Protein AF-A0A9E0E6Z7-F1 (afdb_monomer)

Sequence (98 aa):
TETKPQINQDAVRIMKELYNIDMEAEGQFSKLVSDIPDPDIAISMGCNVGCPFIGRPFDDNWGLEDPTGKSDEEFKIVIEQIKHDILELKSRLNYNEI

Solvent-accessible surface area (backbone atoms only — not comparable to full-atom values): 6340 Å² total; per-residue (Å²): 132,84,70,59,98,60,66,60,63,68,58,41,52,50,40,28,73,78,69,71,42,50,46,61,86,74,67,55,72,67,69,50,73,90,72,56,72,94,65,98,73,39,74,38,58,48,75,93,57,89,76,75,86,70,90,57,80,65,79,45,69,71,62,50,77,83,44,82,94,59,55,72,66,52,42,50,53,48,51,53,50,53,53,52,52,51,54,52,51,52,53,55,53,65,58,69,76,109

Radius of gyration: 14.73 Å; Cα contacts (8 Å, |Δi|>4): 75; chains: 1; bounding box: 30×28×40 Å

Nearest PDB structures (foldseek):
  2l17-assembly1_A  TM=7.609E-01  e=6.616E-04  Synechocystis sp. PCC 6803
  3js5-assembly1_A  TM=5.844E-01  e=9.328E-01  Entamoeba histolytica HM-1:IMSS
  5z3m-assembly1_A  TM=6.033E-01  e=5.260E+00  Vibrio cholerae O395
  5hci-assembly3_C-4  TM=3.700E-01  e=3.529E+00  Saccharomyces cerevisiae
  5hci-assembly4_F-5  TM=3.758E-01  e=6.421E+00  Saccharomyces cerevisiae

Foldseek 3Di:
DDWDFADDVLLQVLCCVPPVDRCVVVPHTTDDLVVDPDDPAAEAAAPPDPDDDSVDDHPYYLRQDDCVPHDSV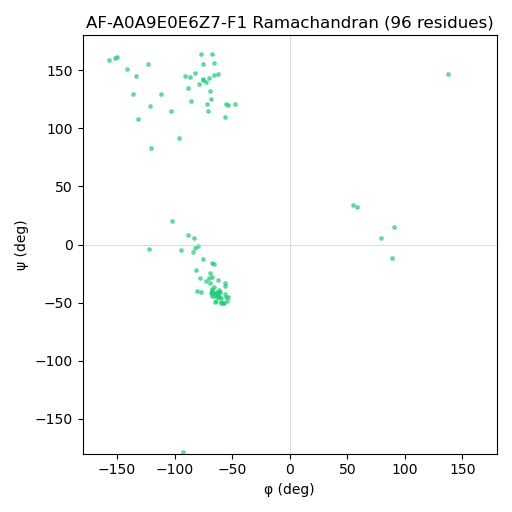SSVVSVVSVVVVVVVVVVVVVVVVD

Structure (mmCIF, N/CA/C/O backbone):
data_AF-A0A9E0E6Z7-F1
#
_entry.id   AF-A0A9E0E6Z7-F1
#
loop_
_atom_site.group_PDB
_atom_site.id
_atom_site.type_symbol
_atom_site.label_atom_id
_atom_site.label_alt_id
_atom_site.label_comp_id
_atom_site.label_asym_id
_atom_site.label_entity_id
_atom_site.label_seq_id
_atom_site.pdbx_PDB_ins_code
_atom_site.Cartn_x
_atom_site.Cartn_y
_atom_site.Cartn_z
_atom_site.occupancy
_atom_site.B_iso_or_equiv
_atom_site.auth_seq_id
_atom_site.auth_comp_id
_atom_site.auth_asym_id
_atom_site.auth_atom_id
_atom_site.pdbx_PDB_model_num
ATOM 1 N N . THR A 1 1 ? 4.801 -19.226 3.267 1.00 53.12 1 THR A N 1
ATOM 2 C CA . THR A 1 1 ? 4.281 -17.994 3.889 1.00 53.12 1 THR A CA 1
ATOM 3 C C . THR A 1 1 ? 2.781 -18.121 3.924 1.00 53.12 1 THR A C 1
ATOM 5 O O . THR A 1 1 ? 2.198 -18.470 2.911 1.00 53.12 1 THR A O 1
ATOM 8 N N . GLU A 1 2 ? 2.181 -17.984 5.099 1.00 61.25 2 GLU A N 1
ATOM 9 C CA . GLU A 1 2 ? 0.735 -18.123 5.295 1.00 61.25 2 GLU A CA 1
ATOM 10 C C . GLU A 1 2 ? 0.059 -16.774 5.036 1.00 61.25 2 GLU A C 1
ATOM 12 O O . GLU A 1 2 ? 0.636 -15.727 5.340 1.00 61.25 2 GLU A O 1
ATOM 17 N N . THR A 1 3 ? -1.144 -16.776 4.464 1.00 62.12 3 THR A N 1
ATOM 18 C CA . THR A 1 3 ? -1.954 -15.558 4.383 1.00 62.12 3 THR A CA 1
ATOM 19 C C . THR A 1 3 ? -2.692 -15.347 5.700 1.00 62.12 3 THR A C 1
ATOM 21 O O . THR A 1 3 ? -3.108 -16.298 6.364 1.00 62.12 3 THR A O 1
ATOM 24 N N . LYS A 1 4 ? -2.914 -14.084 6.069 1.00 71.81 4 LYS A N 1
ATOM 25 C CA . LYS A 1 4 ? -4.066 -13.770 6.916 1.00 71.81 4 LYS A CA 1
ATOM 26 C C . LYS A 1 4 ? -5.313 -13.823 6.025 1.00 71.81 4 LYS A C 1
ATOM 28 O O . LYS A 1 4 ? -5.233 -13.407 4.872 1.00 71.81 4 LYS A O 1
ATOM 33 N N . PRO A 1 5 ? -6.451 -14.329 6.523 1.00 76.75 5 PRO A N 1
ATOM 34 C CA . PRO A 1 5 ? -7.646 -14.509 5.699 1.00 76.75 5 PRO A CA 1
ATOM 35 C C . PRO A 1 5 ? -8.278 -13.185 5.245 1.00 76.75 5 PRO A C 1
ATOM 37 O O . PRO A 1 5 ? -9.098 -13.193 4.334 1.00 76.75 5 PRO A O 1
ATOM 40 N N . GLN A 1 6 ? -7.911 -12.066 5.873 1.00 88.56 6 GLN A N 1
ATOM 41 C CA . GLN A 1 6 ? -8.504 -10.756 5.641 1.00 88.56 6 GLN A CA 1
ATOM 42 C C . GLN A 1 6 ? -7.431 -9.661 5.673 1.00 88.56 6 GLN A C 1
ATOM 44 O O . GLN A 1 6 ? -6.427 -9.796 6.387 1.00 88.56 6 GLN A O 1
ATOM 49 N N . ILE A 1 7 ? -7.657 -8.568 4.934 1.00 94.25 7 ILE A N 1
ATOM 50 C CA . ILE A 1 7 ? -6.823 -7.366 5.026 1.00 94.25 7 ILE A CA 1
ATOM 51 C C . ILE A 1 7 ? -6.941 -6.794 6.446 1.00 94.25 7 ILE A C 1
ATOM 53 O O . ILE A 1 7 ? -7.988 -6.890 7.091 1.00 94.25 7 ILE A O 1
ATOM 57 N N . ASN A 1 8 ? -5.857 -6.198 6.954 1.00 95.19 8 ASN A N 1
ATOM 58 C CA . ASN A 1 8 ? -5.885 -5.496 8.235 1.00 95.19 8 ASN A CA 1
ATOM 59 C C . ASN A 1 8 ? -7.021 -4.451 8.237 1.00 95.19 8 ASN A C 1
ATOM 61 O O . ASN A 1 8 ? -7.031 -3.538 7.412 1.00 95.19 8 ASN A O 1
ATOM 65 N N . GLN A 1 9 ? -7.968 -4.592 9.166 1.00 96.38 9 GLN A N 1
ATOM 66 C CA . GLN A 1 9 ? -9.182 -3.777 9.196 1.00 96.38 9 GLN A CA 1
ATOM 67 C C . GLN A 1 9 ? -8.924 -2.311 9.567 1.00 96.38 9 GLN A C 1
ATOM 69 O O . GLN A 1 9 ? -9.684 -1.447 9.135 1.00 96.38 9 GLN A O 1
ATOM 74 N N . ASP A 1 10 ? -7.834 -2.005 10.276 1.00 97.19 10 ASP A N 1
ATOM 75 C CA . ASP A 1 10 ? -7.417 -0.617 10.503 1.00 97.19 10 ASP A CA 1
ATOM 76 C C . ASP A 1 10 ? -6.947 0.026 9.201 1.00 97.19 10 ASP A C 1
ATOM 78 O O . ASP A 1 10 ? -7.363 1.136 8.878 1.00 97.19 10 ASP A O 1
ATOM 82 N N . ALA A 1 11 ? -6.184 -0.705 8.381 1.00 96.81 11 ALA A N 1
ATOM 83 C CA . ALA A 1 11 ? -5.802 -0.222 7.057 1.00 96.81 11 ALA A CA 1
ATOM 84 C C . ALA A 1 11 ? -7.036 0.011 6.167 1.00 96.81 11 ALA A C 1
ATOM 86 O O . ALA A 1 11 ? -7.133 1.059 5.532 1.00 96.81 11 ALA A O 1
ATOM 87 N N . VAL A 1 12 ? -7.996 -0.929 6.145 1.00 97.25 12 VAL A N 1
ATOM 88 C CA . VAL A 1 12 ? -9.257 -0.796 5.378 1.00 97.25 12 VAL A CA 1
ATOM 89 C C . VAL A 1 12 ? -10.030 0.448 5.808 1.00 97.25 12 VAL A C 1
ATOM 91 O O . VAL A 1 12 ? -10.397 1.268 4.966 1.00 97.25 12 VAL A O 1
ATOM 94 N N . ARG A 1 13 ? -10.238 0.619 7.116 1.00 98.06 13 ARG A N 1
ATOM 95 C CA . ARG A 1 13 ? -10.948 1.769 7.680 1.00 98.06 13 ARG A CA 1
ATOM 96 C C . ARG A 1 13 ? -10.258 3.089 7.332 1.00 98.06 13 ARG A C 1
ATOM 98 O O . ARG A 1 13 ? -10.915 3.994 6.827 1.00 98.06 13 ARG A O 1
ATOM 105 N N . ILE A 1 14 ? -8.946 3.190 7.547 1.00 98.12 14 ILE A N 1
ATOM 106 C CA . ILE A 1 14 ? -8.193 4.436 7.343 1.00 98.12 14 ILE A CA 1
ATOM 107 C C . ILE A 1 14 ? -8.126 4.812 5.857 1.00 98.12 14 ILE A C 1
ATOM 109 O O . ILE A 1 14 ? -8.319 5.978 5.516 1.00 98.12 14 ILE A O 1
ATOM 113 N N . MET A 1 15 ? -7.919 3.848 4.952 1.00 98.00 15 MET A N 1
ATOM 114 C CA . MET A 1 15 ? -7.943 4.112 3.505 1.00 98.00 15 MET A CA 1
ATOM 115 C C . MET A 1 15 ? -9.308 4.627 3.040 1.00 98.00 15 MET A C 1
ATOM 117 O O . MET A 1 15 ? -9.384 5.562 2.238 1.00 98.00 15 MET A O 1
ATOM 121 N N . LYS A 1 16 ? -10.390 4.076 3.596 1.00 97.69 16 LYS A N 1
ATOM 122 C CA . LYS A 1 16 ? -11.749 4.535 3.314 1.00 97.69 16 LYS A CA 1
ATOM 123 C C . LYS A 1 16 ? -12.006 5.941 3.854 1.00 97.69 16 LYS A C 1
ATOM 125 O O . LYS A 1 16 ? -12.595 6.754 3.152 1.00 97.69 16 LYS A O 1
ATOM 130 N N . GLU A 1 17 ? -11.542 6.256 5.059 1.00 97.81 17 GLU A N 1
ATOM 131 C CA . GLU A 1 17 ? -11.699 7.587 5.663 1.00 97.81 17 GLU A CA 1
ATOM 132 C C . GLU A 1 17 ? -10.896 8.677 4.936 1.00 97.81 17 GLU A C 1
ATOM 134 O O . GLU A 1 17 ? -11.418 9.764 4.697 1.00 97.81 17 GLU A O 1
ATOM 139 N N . LEU A 1 18 ? -9.637 8.402 4.576 1.00 97.31 18 LEU A N 1
ATOM 140 C CA . LEU A 1 18 ? -8.746 9.395 3.963 1.00 97.31 18 LEU A CA 1
ATOM 141 C C . LEU A 1 18 ? -8.997 9.587 2.469 1.00 97.31 18 LEU A C 1
ATOM 143 O O . LEU A 1 18 ? -8.912 10.707 1.964 1.00 97.31 18 LEU A O 1
ATOM 147 N N . TYR A 1 19 ? -9.257 8.489 1.761 1.00 96.75 19 TYR A N 1
ATOM 148 C CA . TYR A 1 19 ? -9.235 8.455 0.301 1.00 96.75 19 TYR A CA 1
ATOM 149 C C . TYR A 1 19 ? -10.553 7.996 -0.318 1.00 96.75 19 TYR A C 1
ATOM 151 O O . TYR A 1 19 ? -10.679 8.020 -1.540 1.00 96.75 19 TYR A O 1
ATOM 159 N N . ASN A 1 20 ? -11.538 7.602 0.498 1.00 97.19 20 ASN A N 1
ATOM 160 C CA . ASN A 1 20 ? -12.782 6.991 0.030 1.00 97.19 20 ASN A CA 1
ATOM 161 C C . ASN A 1 20 ? -12.531 5.749 -0.848 1.00 97.19 20 ASN A C 1
ATOM 163 O O . ASN A 1 20 ? -13.282 5.489 -1.784 1.00 97.19 20 ASN A O 1
ATOM 167 N N . ILE A 1 21 ? -11.464 5.004 -0.531 1.00 96.62 21 ILE A N 1
ATOM 168 C CA . ILE A 1 21 ? -11.101 3.736 -1.171 1.00 96.62 21 ILE A CA 1
ATOM 169 C C . ILE A 1 21 ? -11.500 2.607 -0.227 1.00 96.62 21 ILE A C 1
ATOM 171 O O . ILE A 1 21 ? -10.947 2.479 0.868 1.00 96.62 21 ILE A O 1
ATOM 175 N N . ASP A 1 22 ? -12.452 1.781 -0.646 1.00 95.38 22 ASP A N 1
ATOM 176 C CA . ASP A 1 22 ? -12.861 0.600 0.114 1.00 95.38 22 ASP A CA 1
ATOM 177 C C . ASP A 1 22 ? -12.119 -0.619 -0.432 1.00 95.38 22 ASP A C 1
ATOM 179 O O . ASP A 1 22 ? -12.563 -1.259 -1.381 1.00 95.38 22 ASP A O 1
ATOM 183 N N . MET A 1 23 ? -10.954 -0.918 0.151 1.00 96.00 23 MET A N 1
ATOM 184 C CA . MET A 1 23 ? -10.032 -1.916 -0.400 1.00 96.00 23 MET A CA 1
ATOM 185 C C . MET A 1 23 ? -10.696 -3.276 -0.649 1.00 96.00 23 MET A C 1
ATOM 187 O O . MET A 1 23 ? -10.508 -3.858 -1.713 1.00 96.00 23 MET A O 1
ATOM 191 N N . GLU A 1 24 ? -11.486 -3.783 0.299 1.00 95.69 24 GLU A N 1
ATOM 192 C CA . GLU A 1 24 ? -12.112 -5.104 0.164 1.00 95.69 24 GLU A CA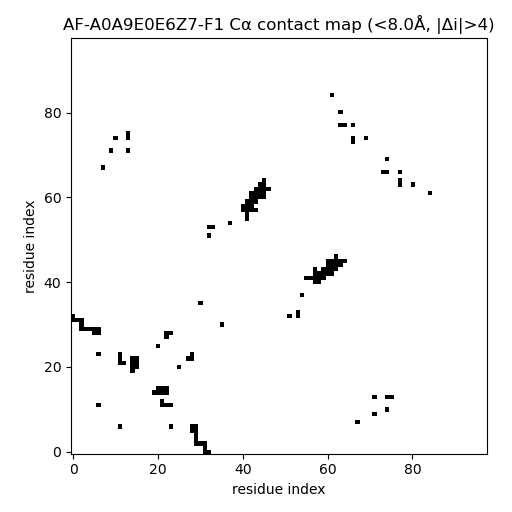 1
ATOM 193 C C . GLU A 1 24 ? -13.316 -5.062 -0.786 1.00 95.69 24 GLU A C 1
ATOM 195 O O . GLU A 1 24 ? -13.457 -5.953 -1.627 1.00 95.69 24 GLU A O 1
ATOM 200 N N . ALA A 1 25 ? -14.152 -4.015 -0.722 1.00 94.75 25 ALA A N 1
ATOM 201 C CA . ALA A 1 25 ? -15.286 -3.874 -1.640 1.00 94.75 25 ALA A CA 1
ATOM 202 C C . ALA A 1 25 ? -14.849 -3.629 -3.097 1.00 94.75 25 ALA A C 1
ATOM 204 O O . ALA A 1 25 ? -15.548 -4.030 -4.027 1.00 94.75 25 ALA A O 1
ATOM 205 N N . GLU A 1 26 ? -13.681 -3.019 -3.299 1.00 96.19 26 GLU A N 1
ATOM 206 C CA . GLU A 1 26 ? -13.037 -2.838 -4.605 1.00 96.19 26 GLU A CA 1
ATOM 207 C C . GLU A 1 26 ? -12.226 -4.071 -5.051 1.00 96.19 26 GLU A C 1
ATOM 209 O O . GLU A 1 26 ? -11.586 -4.057 -6.104 1.00 96.19 26 GLU A O 1
ATOM 214 N N . GLY A 1 27 ? -12.282 -5.170 -4.289 1.00 94.88 27 GLY A N 1
ATOM 215 C CA . GLY A 1 27 ? -11.771 -6.479 -4.693 1.00 94.88 27 GLY A CA 1
ATOM 216 C C . GLY A 1 27 ? -10.316 -6.766 -4.315 1.00 94.88 27 GLY A C 1
ATOM 217 O O . GLY A 1 27 ? -9.738 -7.712 -4.853 1.00 94.88 27 GLY A O 1
ATOM 218 N N . GLN A 1 28 ? -9.705 -5.991 -3.413 1.00 95.31 28 GLN A N 1
ATOM 219 C CA . GLN A 1 28 ? -8.391 -6.321 -2.852 1.00 95.31 28 GLN A CA 1
ATOM 220 C C . GLN A 1 28 ? -8.513 -7.448 -1.820 1.00 95.31 28 GLN A C 1
ATOM 222 O O . GLN A 1 28 ? -9.460 -7.500 -1.038 1.00 95.31 28 GLN A O 1
ATOM 227 N N . PHE A 1 29 ? -7.526 -8.345 -1.792 1.00 93.94 29 PHE A N 1
ATOM 228 C CA . PHE A 1 29 ? -7.444 -9.448 -0.830 1.00 93.94 29 PHE A CA 1
ATOM 229 C C . PHE A 1 29 ? -5.999 -9.930 -0.659 1.00 93.94 29 PHE A C 1
ATOM 231 O O . PHE A 1 29 ? -5.152 -9.723 -1.531 1.00 93.94 29 PHE A O 1
ATOM 238 N N . SER A 1 30 ? -5.712 -10.596 0.463 1.00 92.25 30 SER A N 1
ATOM 239 C CA . SER A 1 30 ? -4.406 -11.216 0.710 1.00 92.25 30 SER A CA 1
ATOM 240 C C . SER A 1 30 ? -4.173 -12.416 -0.210 1.00 92.25 30 SER A C 1
ATOM 242 O O . SER A 1 30 ? -5.018 -13.301 -0.315 1.00 92.25 30 SER A O 1
ATOM 244 N N . LYS A 1 31 ? -3.001 -12.464 -0.844 1.00 89.06 31 LYS A N 1
ATOM 245 C CA . LYS A 1 31 ? -2.594 -13.505 -1.799 1.00 89.06 31 LYS A CA 1
ATOM 246 C C . LYS A 1 31 ? -1.302 -14.167 -1.347 1.00 89.06 31 LYS A C 1
ATOM 248 O O . LYS A 1 31 ? -0.507 -13.545 -0.636 1.00 89.06 31 LYS A O 1
ATOM 253 N N . LEU A 1 32 ? -1.070 -15.405 -1.773 1.00 88.69 32 LEU A N 1
ATOM 254 C CA . LEU A 1 32 ? 0.252 -16.006 -1.647 1.00 88.69 32 LEU A CA 1
ATOM 255 C C . LEU A 1 32 ? 1.181 -15.423 -2.708 1.00 88.69 32 LEU A C 1
ATOM 257 O O . LEU A 1 32 ? 0.752 -15.018 -3.783 1.00 88.69 32 LEU A O 1
ATOM 261 N N . VAL A 1 33 ? 2.482 -15.456 -2.428 1.00 84.25 33 VAL A N 1
ATOM 262 C CA . VAL A 1 33 ? 3.514 -15.105 -3.415 1.00 84.25 33 VAL A CA 1
ATOM 263 C C . VAL A 1 33 ? 3.382 -15.954 -4.682 1.00 84.25 33 VAL A C 1
ATOM 265 O O . VAL A 1 33 ? 3.573 -15.443 -5.776 1.00 84.25 33 VAL A O 1
ATOM 268 N N . SER A 1 34 ? 3.003 -17.227 -4.541 1.00 85.62 34 SER A N 1
ATOM 269 C CA . SER A 1 34 ? 2.756 -18.141 -5.663 1.00 85.62 34 SER A CA 1
ATOM 270 C C . SER A 1 34 ? 1.559 -17.759 -6.536 1.00 85.62 34 SER A C 1
ATOM 272 O O . SER A 1 34 ? 1.439 -18.281 -7.638 1.00 85.62 34 SER A O 1
ATOM 274 N N . ASP A 1 35 ? 0.671 -16.891 -6.044 1.00 88.62 35 ASP A N 1
ATOM 275 C CA . ASP A 1 35 ? -0.530 -16.454 -6.764 1.00 88.62 35 ASP A CA 1
ATOM 276 C C . ASP A 1 35 ? -0.289 -15.144 -7.534 1.00 88.62 35 ASP A C 1
ATOM 278 O O . ASP A 1 35 ? -1.181 -14.653 -8.230 1.00 88.62 35 ASP A O 1
ATOM 282 N N . ILE A 1 36 ? 0.895 -14.540 -7.377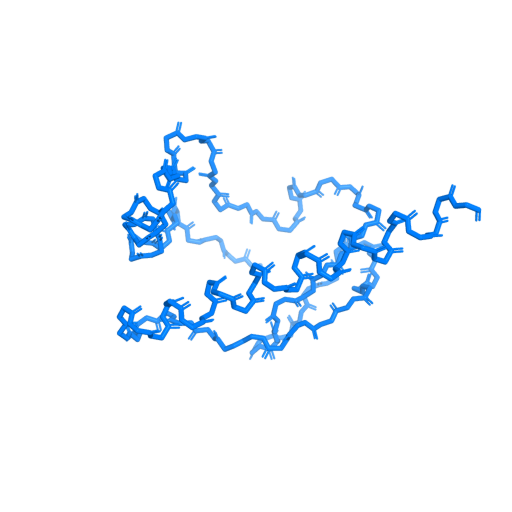 1.00 85.62 36 ILE A N 1
ATOM 283 C CA . ILE A 1 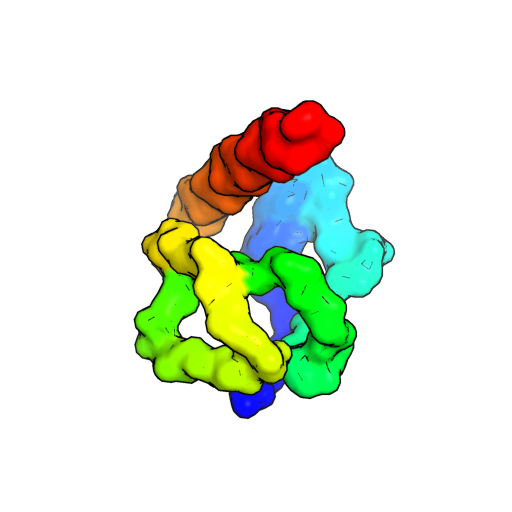36 ? 1.294 -13.322 -8.081 1.00 85.62 36 ILE A CA 1
ATOM 284 C C . ILE A 1 36 ? 1.880 -13.743 -9.440 1.00 85.62 36 ILE A C 1
ATOM 286 O O . ILE A 1 36 ? 2.811 -14.548 -9.460 1.00 85.62 36 ILE A O 1
ATOM 290 N N . PRO A 1 37 ? 1.352 -13.242 -10.574 1.00 87.25 37 PRO A N 1
ATOM 291 C CA . PRO A 1 37 ? 1.943 -13.502 -11.888 1.00 87.25 37 PRO A CA 1
ATOM 292 C C . PRO A 1 37 ? 3.314 -12.826 -12.008 1.00 87.25 37 PRO A C 1
ATOM 294 O O . PRO A 1 37 ? 3.607 -11.912 -11.242 1.00 87.25 37 PRO A O 1
ATOM 297 N N . ASP A 1 38 ? 4.119 -13.229 -12.992 1.00 89.81 38 ASP A N 1
ATOM 298 C CA . ASP A 1 38 ? 5.465 -12.683 -13.215 1.00 89.81 38 ASP A CA 1
ATOM 299 C C . ASP A 1 38 ? 5.430 -11.150 -13.383 1.00 89.81 38 ASP A C 1
ATOM 301 O O . ASP A 1 38 ? 4.919 -10.661 -14.395 1.00 89.81 38 ASP A O 1
ATOM 305 N N . PRO A 1 39 ? 5.940 -10.368 -12.409 1.00 91.19 39 PRO A N 1
ATOM 306 C CA . PRO A 1 39 ? 5.831 -8.918 -12.461 1.00 91.19 39 PRO A CA 1
ATOM 307 C C . PRO A 1 39 ? 7.045 -8.290 -13.159 1.00 91.19 39 PRO A C 1
ATOM 309 O O . PRO A 1 39 ? 8.180 -8.731 -12.959 1.00 91.19 39 PRO A O 1
ATOM 312 N N . ASP A 1 40 ? 6.829 -7.203 -13.908 1.00 92.38 40 ASP A N 1
ATOM 313 C CA . ASP A 1 40 ? 7.904 -6.394 -14.513 1.00 92.38 40 ASP A CA 1
ATOM 314 C C . ASP A 1 40 ? 8.708 -5.601 -13.475 1.00 92.38 40 ASP A C 1
ATOM 316 O O . ASP A 1 40 ? 9.901 -5.353 -13.664 1.00 92.38 40 ASP A O 1
ATOM 320 N N . ILE A 1 41 ? 8.061 -5.237 -12.366 1.00 92.75 41 ILE A N 1
ATOM 321 C CA . ILE A 1 41 ? 8.649 -4.507 -11.243 1.00 92.75 41 ILE A CA 1
ATOM 322 C C . ILE A 1 41 ? 8.182 -5.164 -9.949 1.00 92.75 41 ILE A C 1
ATOM 324 O O . ILE A 1 41 ? 6.984 -5.351 -9.732 1.00 92.75 41 ILE A O 1
ATOM 328 N N . ALA A 1 42 ? 9.126 -5.477 -9.071 1.00 92.44 42 ALA A N 1
ATOM 329 C CA . ALA A 1 42 ? 8.876 -6.023 -7.752 1.00 92.44 42 ALA A CA 1
ATOM 330 C C . ALA A 1 42 ? 9.469 -5.113 -6.675 1.00 92.44 42 ALA A C 1
ATOM 332 O O . ALA A 1 42 ? 10.680 -4.930 -6.604 1.00 92.44 42 ALA A O 1
ATOM 333 N N . ILE A 1 43 ? 8.624 -4.589 -5.789 1.00 92.69 43 ILE A N 1
ATOM 334 C CA . ILE A 1 43 ? 9.039 -3.709 -4.691 1.00 92.69 43 ILE A CA 1
ATOM 335 C C . ILE A 1 43 ? 8.845 -4.429 -3.357 1.00 92.69 43 ILE A C 1
ATOM 337 O O . ILE A 1 43 ? 7.769 -4.963 -3.085 1.00 92.69 43 ILE A O 1
ATOM 341 N N . SER A 1 44 ? 9.880 -4.436 -2.517 1.00 90.88 44 SER A N 1
ATOM 342 C CA . SER A 1 44 ? 9.760 -4.871 -1.126 1.00 90.88 44 SER A CA 1
ATOM 343 C C . SER A 1 44 ? 9.362 -3.687 -0.247 1.00 90.88 44 SER A C 1
ATOM 345 O O . SER A 1 44 ? 9.942 -2.609 -0.351 1.00 90.88 44 SER A O 1
ATOM 347 N N . MET A 1 45 ? 8.392 -3.883 0.646 1.00 90.31 45 MET A N 1
ATOM 348 C CA . MET A 1 45 ? 7.990 -2.857 1.615 1.00 90.31 45 MET A CA 1
ATOM 349 C C . MET A 1 45 ? 8.869 -2.853 2.871 1.00 90.31 45 MET A C 1
ATOM 351 O O . MET A 1 45 ? 8.698 -1.980 3.702 1.00 90.31 45 MET A O 1
ATOM 355 N N . GLY A 1 46 ? 9.789 -3.806 3.036 1.00 82.88 46 GLY A N 1
ATOM 356 C CA . GLY A 1 46 ? 10.583 -3.982 4.255 1.00 82.88 46 GLY A CA 1
ATOM 357 C C . GLY A 1 46 ? 10.697 -5.458 4.637 1.00 82.88 46 GLY A C 1
ATOM 358 O O . GLY A 1 46 ? 9.797 -6.255 4.378 1.00 82.88 46 GLY A O 1
ATOM 359 N N . CYS A 1 47 ? 11.827 -5.854 5.226 1.00 65.88 47 CYS A N 1
ATOM 360 C CA . CYS A 1 47 ? 12.148 -7.262 5.479 1.00 65.88 47 CYS A CA 1
ATOM 361 C C . CYS A 1 47 ? 12.337 -7.496 6.988 1.00 65.88 47 CYS A C 1
ATOM 363 O O . CYS A 1 47 ? 13.457 -7.485 7.490 1.00 65.88 47 CYS A O 1
ATOM 365 N N . ASN A 1 48 ? 11.239 -7.702 7.723 1.00 60.19 48 ASN A N 1
ATOM 366 C CA . ASN A 1 48 ? 11.305 -8.153 9.126 1.00 60.19 48 ASN A CA 1
ATOM 367 C C . ASN A 1 48 ? 11.510 -9.678 9.231 1.00 60.19 48 ASN A C 1
ATOM 369 O O . ASN A 1 48 ? 11.993 -10.189 10.238 1.00 60.19 48 ASN A O 1
ATOM 373 N N . VAL A 1 49 ? 11.162 -10.407 8.169 1.00 58.53 49 VAL A N 1
ATOM 374 C CA . VAL A 1 49 ? 11.358 -11.849 7.984 1.00 58.53 49 VAL A CA 1
ATOM 375 C C . VAL A 1 49 ? 11.937 -12.063 6.590 1.00 58.53 49 VAL A C 1
ATOM 377 O O . VAL A 1 49 ? 11.605 -11.306 5.682 1.00 58.53 49 VAL A O 1
ATOM 380 N N . GLY A 1 50 ? 12.820 -13.052 6.415 1.00 61.88 50 GLY A N 1
ATOM 381 C CA . GLY A 1 50 ? 13.517 -13.288 5.146 1.00 61.88 50 GLY A CA 1
ATOM 382 C C . GLY A 1 50 ? 12.566 -13.263 3.946 1.00 61.88 50 GLY A C 1
ATOM 383 O O . GLY A 1 50 ? 11.598 -14.022 3.894 1.00 61.88 50 GLY A O 1
ATOM 384 N N . CYS A 1 51 ? 12.834 -12.358 3.007 1.00 68.12 51 CYS A N 1
ATOM 385 C CA . CYS A 1 51 ? 11.951 -12.092 1.886 1.00 68.12 51 CYS A CA 1
ATOM 386 C C . CYS A 1 51 ? 11.934 -13.316 0.942 1.00 68.12 51 CYS A C 1
ATOM 388 O O . CYS A 1 51 ? 13.003 -13.782 0.533 1.00 68.12 51 CYS A O 1
ATOM 390 N N . PRO A 1 52 ? 10.756 -13.884 0.622 1.00 74.25 52 PRO A N 1
ATOM 391 C CA . PRO A 1 52 ? 10.664 -15.069 -0.225 1.00 74.25 52 PRO 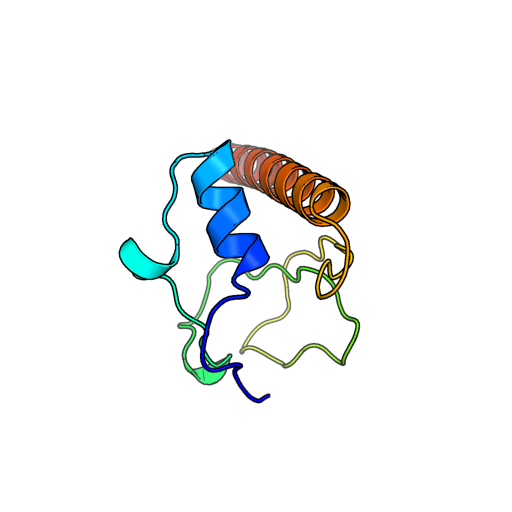A CA 1
ATOM 392 C C . PRO A 1 52 ? 11.127 -14.755 -1.652 1.00 74.25 52 PRO A C 1
ATOM 394 O O . PRO A 1 52 ? 10.901 -13.657 -2.158 1.00 74.25 52 PRO A O 1
ATOM 397 N N . PHE A 1 53 ? 11.751 -15.729 -2.319 1.00 80.81 53 PHE A N 1
ATOM 398 C CA . PHE A 1 53 ? 12.083 -15.598 -3.737 1.00 80.81 53 PHE A CA 1
ATOM 399 C C . PHE A 1 53 ? 10.803 -15.689 -4.575 1.00 80.81 53 PHE A C 1
ATOM 401 O O . PHE A 1 53 ? 10.100 -16.697 -4.516 1.00 80.81 53 PHE A O 1
ATOM 408 N N . ILE A 1 54 ? 10.513 -14.640 -5.347 1.00 81.88 54 ILE A N 1
ATOM 409 C CA . ILE A 1 54 ? 9.264 -14.489 -6.113 1.00 81.88 54 ILE A CA 1
ATOM 410 C C . ILE A 1 54 ? 9.437 -14.797 -7.613 1.00 81.88 54 ILE A C 1
ATOM 412 O O . ILE A 1 54 ? 8.672 -14.318 -8.437 1.00 81.88 54 ILE A O 1
ATOM 416 N N . GLY A 1 55 ? 10.494 -15.525 -7.987 1.00 85.06 55 GLY A N 1
ATOM 417 C CA . GLY A 1 55 ? 10.872 -15.745 -9.391 1.00 85.06 55 GLY A CA 1
ATOM 418 C C . GLY A 1 55 ? 11.821 -14.684 -9.964 1.00 85.06 55 GLY A C 1
ATOM 419 O O . GLY A 1 55 ? 12.441 -14.918 -10.998 1.00 85.06 55 GLY A O 1
ATOM 420 N N . ARG A 1 56 ? 12.019 -13.561 -9.260 1.00 89.12 56 ARG A N 1
ATOM 421 C CA . ARG A 1 56 ? 12.984 -12.497 -9.587 1.00 89.12 56 ARG A CA 1
ATOM 422 C C . ARG A 1 56 ? 13.487 -11.784 -8.321 1.00 89.12 56 ARG A C 1
ATOM 424 O O . ARG A 1 56 ? 12.838 -11.896 -7.277 1.00 89.12 56 ARG A O 1
ATOM 431 N N . PRO A 1 57 ? 14.625 -11.064 -8.372 1.00 88.56 57 PRO A N 1
ATOM 432 C CA . PRO A 1 57 ? 14.981 -10.114 -7.321 1.00 88.56 57 PRO A CA 1
ATOM 433 C C . PRO A 1 57 ? 13.992 -8.938 -7.277 1.00 88.56 57 PRO A C 1
ATOM 435 O O . PRO A 1 57 ? 13.355 -8.610 -8.280 1.00 88.56 57 PRO A O 1
ATOM 438 N N . PHE A 1 58 ? 13.898 -8.301 -6.111 1.00 90.81 58 PHE A N 1
ATOM 439 C CA . PHE A 1 58 ? 13.209 -7.022 -5.957 1.00 90.81 58 PHE A CA 1
ATOM 440 C C . PHE A 1 58 ? 14.037 -5.897 -6.590 1.00 90.81 58 PHE A C 1
ATOM 442 O O . PHE A 1 58 ? 15.261 -5.880 -6.456 1.00 90.81 58 PHE A O 1
ATOM 449 N N . ASP A 1 59 ? 13.361 -4.968 -7.258 1.00 93.00 59 ASP A N 1
ATOM 450 C CA . ASP A 1 59 ? 13.935 -3.778 -7.891 1.00 93.00 59 ASP A CA 1
ATOM 451 C C . ASP A 1 59 ? 14.242 -2.677 -6.874 1.00 93.00 59 ASP A C 1
ATOM 453 O O . ASP A 1 59 ? 15.158 -1.883 -7.074 1.00 93.00 59 ASP A O 1
ATOM 457 N N . ASP A 1 60 ? 13.479 -2.635 -5.781 1.00 92.00 60 ASP A N 1
ATOM 458 C CA . ASP A 1 60 ? 13.643 -1.652 -4.716 1.00 92.00 60 ASP A CA 1
ATOM 459 C C . ASP A 1 60 ? 13.171 -2.212 -3.367 1.00 92.00 60 ASP A C 1
ATOM 461 O O . ASP A 1 60 ? 12.395 -3.175 -3.298 1.00 92.00 60 ASP A O 1
ATOM 465 N N . ASN A 1 61 ? 13.627 -1.587 -2.285 1.00 91.62 61 ASN A N 1
ATOM 466 C CA . ASN A 1 61 ? 13.163 -1.856 -0.930 1.00 91.62 61 ASN A CA 1
ATOM 467 C C . ASN A 1 61 ? 12.847 -0.537 -0.226 1.00 91.62 61 ASN A C 1
ATOM 469 O O . ASN A 1 61 ? 13.757 0.186 0.172 1.00 91.62 61 ASN A O 1
ATOM 473 N N . TRP A 1 62 ? 11.561 -0.265 -0.026 1.00 93.69 62 TRP A N 1
ATOM 474 C CA . TRP A 1 62 ? 11.091 0.976 0.592 1.00 93.69 62 TRP A CA 1
ATOM 475 C C . TRP A 1 62 ? 11.295 1.018 2.109 1.00 93.69 62 TRP A C 1
ATOM 477 O O . TRP A 1 62 ? 11.196 2.086 2.702 1.00 93.69 62 TRP A O 1
ATOM 487 N N . GLY A 1 63 ? 11.623 -0.114 2.748 1.00 92.31 63 GLY A N 1
ATOM 488 C CA . GLY A 1 63 ? 12.042 -0.134 4.154 1.00 92.31 63 GLY A CA 1
ATOM 489 C C . GLY A 1 63 ? 11.011 0.447 5.129 1.00 92.31 63 GLY A C 1
ATOM 490 O O . GLY A 1 63 ? 11.388 1.034 6.140 1.00 92.31 63 GLY A O 1
ATOM 491 N N . LEU A 1 64 ? 9.726 0.296 4.815 1.00 93.44 64 LEU A N 1
ATOM 492 C CA . LEU A 1 64 ? 8.609 0.775 5.612 1.00 93.44 64 LEU A CA 1
ATOM 493 C C . LEU A 1 64 ? 8.483 -0.034 6.903 1.00 93.44 64 LEU A C 1
ATOM 495 O O . LEU A 1 64 ? 8.685 -1.251 6.939 1.00 93.44 64 LEU A O 1
ATOM 499 N N . GLU A 1 65 ? 8.106 0.651 7.974 1.00 92.19 65 GLU A N 1
ATOM 500 C CA . GLU A 1 65 ? 7.820 0.009 9.248 1.00 92.19 65 GLU A CA 1
ATOM 501 C C . GLU A 1 65 ? 6.421 -0.627 9.230 1.00 92.19 65 GLU A C 1
ATOM 503 O O . GLU A 1 65 ? 5.473 -0.020 8.737 1.00 92.19 65 GLU A O 1
ATOM 508 N N . ASP A 1 66 ? 6.275 -1.841 9.774 1.00 92.94 66 ASP A N 1
ATOM 509 C CA . ASP A 1 66 ? 4.975 -2.524 9.849 1.00 92.94 66 ASP A CA 1
ATOM 510 C C . ASP A 1 66 ? 4.068 -1.821 10.881 1.00 92.94 66 ASP A C 1
ATOM 512 O O . ASP A 1 66 ? 4.385 -1.833 12.077 1.00 92.94 66 ASP A O 1
ATOM 516 N N . PRO A 1 67 ? 2.938 -1.215 10.464 1.00 94.88 67 PRO A N 1
ATOM 517 C CA . PRO A 1 67 ? 2.048 -0.508 11.376 1.00 9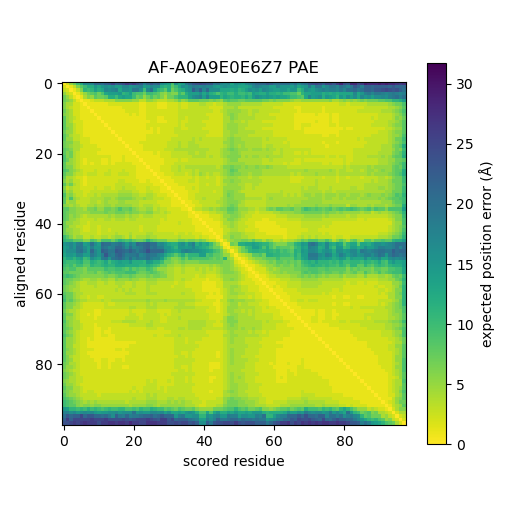4.88 67 PRO A CA 1
ATOM 518 C C . PRO A 1 67 ? 1.120 -1.451 12.159 1.00 94.88 67 PRO A C 1
ATOM 520 O O . PRO A 1 67 ? 0.319 -0.995 12.973 1.00 94.88 67 PRO A O 1
ATOM 523 N N . THR A 1 68 ? 1.184 -2.769 11.938 1.00 92.75 68 THR A N 1
ATOM 524 C CA . THR A 1 68 ? 0.289 -3.736 12.586 1.00 92.75 68 THR A CA 1
ATOM 525 C C . THR A 1 68 ? 0.332 -3.623 14.113 1.00 92.75 68 THR A C 1
ATOM 527 O O . THR A 1 68 ? 1.365 -3.831 14.743 1.00 92.75 68 THR A O 1
ATOM 530 N N . GLY A 1 69 ? -0.829 -3.354 14.720 1.00 94.69 69 GLY A N 1
ATOM 531 C CA . GLY A 1 69 ? -0.972 -3.216 16.173 1.00 94.69 69 GLY A CA 1
ATOM 532 C C . GLY A 1 69 ? -0.526 -1.861 16.732 1.00 94.69 69 GLY A C 1
ATOM 533 O O . GLY A 1 69 ? -0.518 -1.693 17.952 1.00 94.69 69 GLY A O 1
ATOM 534 N N . LYS A 1 70 ? -0.163 -0.906 15.868 1.00 96.44 70 LYS A N 1
ATOM 535 C CA . LYS A 1 70 ? 0.132 0.482 16.236 1.00 96.44 70 LYS A CA 1
ATOM 536 C C . LYS A 1 70 ? -1.108 1.383 16.128 1.00 96.44 70 LYS A C 1
ATOM 538 O O . LYS A 1 70 ? -2.201 0.909 15.833 1.00 96.44 70 LYS A O 1
ATOM 543 N N . SER A 1 71 ? -0.943 2.679 16.408 1.00 98.12 71 SER A N 1
ATOM 544 C CA . SER A 1 71 ? -2.026 3.667 16.335 1.00 98.12 71 SER A CA 1
ATOM 545 C C . SER A 1 71 ? -2.348 4.093 14.899 1.00 98.12 71 SER A C 1
ATOM 547 O O . SER A 1 71 ? -1.540 3.925 13.986 1.00 98.12 71 SER A O 1
ATOM 549 N N . ASP A 1 72 ? -3.513 4.715 14.708 1.00 98.19 72 ASP A N 1
ATOM 550 C CA . ASP A 1 72 ? -3.942 5.268 13.419 1.00 98.19 72 ASP A CA 1
ATOM 55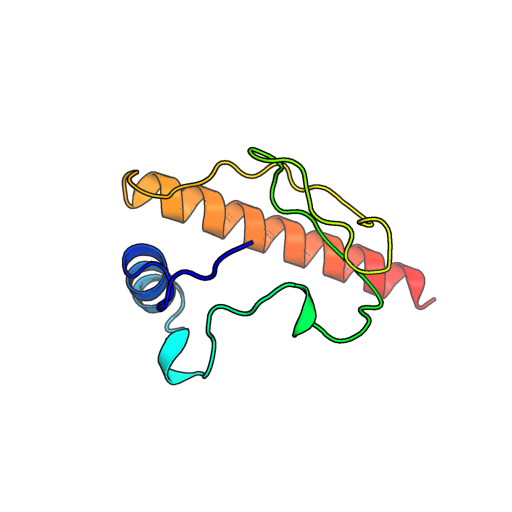1 C C . ASP A 1 72 ? -2.939 6.275 12.833 1.00 98.19 72 ASP A C 1
ATOM 553 O O . ASP A 1 72 ? -2.799 6.367 11.615 1.00 98.19 72 ASP A O 1
ATOM 557 N N . GLU A 1 73 ? -2.237 7.042 13.672 1.00 98.19 73 GLU A N 1
ATOM 558 C CA . GLU A 1 73 ? -1.189 7.974 13.237 1.00 98.19 73 GLU A CA 1
ATOM 559 C C . GLU A 1 73 ? -0.036 7.244 12.546 1.00 98.19 73 GLU A C 1
ATOM 561 O O . GLU A 1 73 ? 0.431 7.692 11.502 1.00 98.19 73 GLU A O 1
ATOM 566 N N . GLU A 1 74 ? 0.373 6.092 13.075 1.00 98.19 74 GLU A N 1
ATOM 567 C CA . GLU A 1 74 ? 1.444 5.279 12.495 1.00 98.19 74 GLU A CA 1
ATOM 568 C C . GLU A 1 74 ? 1.016 4.690 11.146 1.00 98.19 74 GLU A C 1
ATOM 570 O O . GLU A 1 74 ? 1.782 4.717 10.183 1.00 98.19 74 GLU A O 1
ATOM 575 N N . PHE A 1 75 ? -0.241 4.250 11.024 1.00 98.19 75 PHE A N 1
ATOM 576 C CA . PHE A 1 75 ? -0.807 3.862 9.727 1.00 98.19 75 PHE A CA 1
ATOM 577 C C . PHE A 1 75 ? -0.795 5.026 8.733 1.00 98.19 75 PHE A C 1
ATOM 579 O O . PHE A 1 75 ? -0.384 4.847 7.588 1.00 98.19 75 PHE A O 1
ATOM 586 N N . LYS A 1 76 ? -1.218 6.224 9.154 1.00 98.19 76 LYS A N 1
ATOM 587 C CA . LYS A 1 76 ? -1.239 7.423 8.300 1.00 98.19 76 LYS A CA 1
ATOM 588 C C . LYS A 1 76 ? 0.156 7.792 7.799 1.00 98.19 76 LYS A C 1
ATOM 590 O O . LYS A 1 76 ? 0.297 8.121 6.625 1.00 98.19 76 LYS A O 1
ATOM 595 N N . ILE A 1 77 ? 1.177 7.692 8.653 1.00 98.00 77 ILE A N 1
ATOM 596 C CA . ILE A 1 77 ? 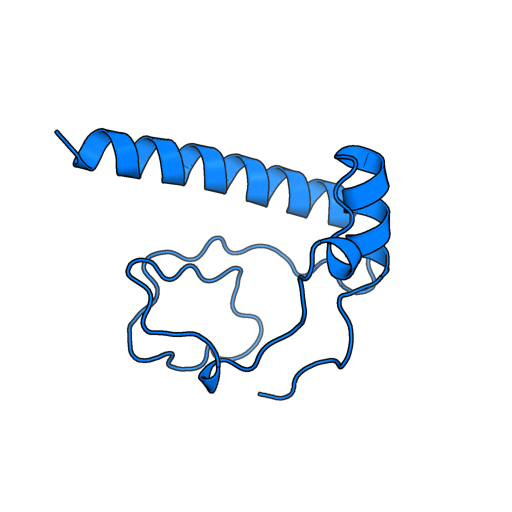2.578 7.924 8.272 1.00 98.00 77 ILE A CA 1
ATOM 597 C C . ILE A 1 77 ? 3.002 6.949 7.167 1.00 98.00 77 ILE A C 1
ATOM 599 O O . ILE A 1 77 ? 3.503 7.382 6.130 1.00 98.00 77 ILE A O 1
ATOM 603 N N . VAL A 1 78 ? 2.750 5.648 7.348 1.00 97.50 78 VAL A N 1
ATOM 604 C CA . VAL A 1 78 ? 3.104 4.621 6.351 1.00 97.50 78 VAL A CA 1
ATOM 605 C C . VAL A 1 78 ? 2.339 4.822 5.039 1.00 97.50 78 VAL A C 1
ATOM 607 O O . VAL A 1 78 ? 2.923 4.706 3.963 1.00 97.50 78 VAL A O 1
ATOM 610 N N . ILE A 1 79 ? 1.051 5.170 5.102 1.00 97.56 79 ILE A N 1
ATOM 611 C CA . ILE A 1 79 ? 0.224 5.433 3.916 1.00 97.56 79 ILE A CA 1
ATOM 612 C C . ILE A 1 79 ? 0.759 6.630 3.116 1.00 97.56 79 ILE A C 1
ATOM 614 O O . ILE A 1 79 ? 0.872 6.540 1.891 1.00 97.56 79 ILE A O 1
ATOM 618 N N . GLU A 1 80 ? 1.116 7.739 3.775 1.00 97.75 80 GLU A N 1
ATOM 619 C CA . GLU A 1 80 ? 1.698 8.892 3.074 1.00 97.75 80 GLU A CA 1
ATOM 620 C C . GLU A 1 80 ? 3.069 8.567 2.468 1.00 97.75 80 GLU A C 1
ATOM 622 O O . GLU A 1 80 ? 3.348 9.014 1.355 1.00 97.75 80 GLU A O 1
ATOM 627 N N . GLN A 1 81 ? 3.891 7.750 3.137 1.00 97.56 81 GLN A N 1
ATOM 628 C CA . GLN A 1 81 ? 5.172 7.302 2.585 1.00 97.56 81 GLN A CA 1
ATOM 629 C C . GLN A 1 81 ? 4.969 6.449 1.323 1.00 97.56 81 GLN A C 1
ATOM 631 O O . GLN A 1 81 ? 5.542 6.755 0.281 1.00 97.56 81 GLN A O 1
ATOM 636 N N . ILE A 1 82 ? 4.067 5.459 1.366 1.00 97.06 82 ILE A N 1
ATOM 637 C CA . ILE A 1 82 ? 3.712 4.635 0.195 1.00 97.06 82 ILE A CA 1
ATOM 638 C C . ILE A 1 82 ? 3.258 5.516 -0.972 1.00 97.06 82 ILE A C 1
ATOM 640 O O . ILE A 1 82 ? 3.669 5.319 -2.113 1.00 97.06 82 ILE A O 1
ATOM 644 N N . LYS A 1 83 ? 2.408 6.507 -0.703 1.00 97.06 83 LYS A N 1
ATOM 645 C CA . LYS A 1 83 ? 1.920 7.436 -1.726 1.00 97.06 83 LYS A CA 1
ATOM 646 C C . LYS A 1 83 ? 3.049 8.266 -2.335 1.00 97.06 83 LYS A C 1
ATOM 648 O O . LYS A 1 83 ? 3.074 8.424 -3.555 1.00 97.06 83 LYS A O 1
ATOM 653 N N . HIS A 1 84 ? 3.953 8.797 -1.514 1.00 97.56 84 HIS A N 1
ATOM 654 C CA . HIS A 1 84 ? 5.133 9.516 -1.989 1.00 97.56 84 HIS A CA 1
ATOM 655 C C . HIS A 1 84 ? 5.973 8.631 -2.922 1.00 97.56 84 HIS A C 1
ATOM 657 O O . HIS A 1 84 ? 6.248 9.020 -4.059 1.00 97.56 84 HIS A O 1
ATOM 663 N N . ASP A 1 85 ? 6.276 7.409 -2.490 1.00 96.88 85 ASP A N 1
ATOM 664 C CA . ASP A 1 85 ? 7.157 6.495 -3.220 1.00 96.88 85 ASP A CA 1
ATOM 665 C C . ASP A 1 85 ? 6.515 5.993 -4.523 1.00 96.88 85 ASP A C 1
ATOM 667 O O . ASP A 1 85 ? 7.192 5.855 -5.544 1.00 96.88 85 ASP A O 1
ATOM 671 N N . ILE A 1 86 ? 5.187 5.813 -4.551 1.00 96.31 86 ILE A N 1
ATOM 672 C CA . ILE A 1 86 ? 4.433 5.534 -5.784 1.00 96.31 86 ILE A CA 1
ATOM 673 C C . ILE A 1 86 ? 4.554 6.695 -6.781 1.00 96.31 86 ILE A C 1
ATOM 675 O O . ILE A 1 86 ? 4.733 6.458 -7.980 1.00 96.31 86 ILE A O 1
ATOM 679 N N . LEU A 1 87 ? 4.442 7.948 -6.326 1.00 96.56 87 LEU A N 1
ATOM 680 C CA . LEU A 1 87 ? 4.547 9.121 -7.203 1.00 96.56 87 LEU A CA 1
ATOM 681 C C . LEU A 1 87 ? 5.968 9.290 -7.755 1.00 96.56 87 LEU A C 1
ATOM 683 O O . LEU A 1 87 ? 6.133 9.621 -8.936 1.00 96.56 87 LEU A O 1
ATOM 687 N N . GLU A 1 88 ? 6.985 9.022 -6.939 1.00 95.94 88 GLU A N 1
ATOM 688 C CA . GLU A 1 88 ? 8.378 9.005 -7.378 1.00 95.94 88 GLU A CA 1
ATOM 689 C C . GLU A 1 88 ? 8.624 7.877 -8.387 1.00 95.94 88 GLU A C 1
ATOM 691 O O . GLU A 1 88 ? 9.121 8.132 -9.486 1.00 95.94 88 GLU A O 1
ATOM 696 N N . LEU A 1 89 ? 8.197 6.647 -8.074 1.00 95.25 89 LEU A N 1
ATOM 697 C CA . LEU A 1 89 ? 8.305 5.499 -8.972 1.00 95.25 89 LEU A CA 1
ATOM 698 C C . LEU A 1 89 ? 7.651 5.794 -10.323 1.00 95.25 89 LEU A C 1
ATOM 700 O O . LEU A 1 89 ? 8.292 5.615 -11.356 1.00 95.25 89 LEU A O 1
ATOM 704 N N . LYS A 1 90 ? 6.420 6.319 -10.327 1.00 95.25 90 LYS A N 1
ATOM 705 C CA . LYS A 1 90 ? 5.718 6.721 -11.553 1.00 95.25 90 LYS A CA 1
ATOM 706 C C . LYS A 1 90 ? 6.525 7.737 -12.365 1.00 95.25 90 LYS A C 1
ATOM 708 O O . LYS A 1 90 ? 6.611 7.620 -13.583 1.00 95.25 90 LYS A O 1
ATOM 713 N N . SER A 1 91 ? 7.126 8.721 -11.700 1.00 94.69 91 SER A N 1
ATOM 714 C CA . SER A 1 91 ? 7.938 9.748 -12.363 1.00 94.69 91 SER A CA 1
ATOM 715 C C . SER A 1 91 ? 9.193 9.156 -13.012 1.00 94.69 91 SER A C 1
ATOM 717 O O . SER A 1 91 ? 9.505 9.500 -14.150 1.00 94.69 91 SER A O 1
ATOM 719 N N . ARG A 1 92 ? 9.875 8.221 -12.333 1.00 92.69 92 ARG A N 1
ATOM 720 C CA . ARG A 1 92 ? 11.037 7.499 -12.885 1.00 92.69 92 ARG A CA 1
ATOM 721 C C . ARG A 1 92 ? 10.659 6.644 -14.094 1.00 92.69 92 ARG A C 1
ATOM 723 O O . ARG A 1 92 ? 11.383 6.647 -15.083 1.00 92.69 92 ARG A O 1
ATOM 730 N N . LEU A 1 93 ? 9.530 5.935 -14.029 1.00 91.19 93 LEU A N 1
ATOM 731 C CA . LEU A 1 93 ? 9.069 5.080 -15.127 1.00 91.19 93 LEU A CA 1
ATOM 732 C C . LEU A 1 93 ? 8.707 5.898 -16.367 1.00 91.19 93 LEU A C 1
ATOM 734 O O . LEU A 1 93 ? 9.182 5.580 -17.449 1.00 91.19 93 LEU A O 1
ATOM 738 N N . ASN A 1 94 ? 7.986 7.008 -16.196 1.00 86.69 94 ASN A N 1
ATOM 739 C CA . ASN A 1 94 ? 7.648 7.902 -17.304 1.00 86.69 94 ASN A CA 1
ATOM 740 C C . ASN A 1 94 ? 8.887 8.534 -17.965 1.00 86.69 94 ASN A C 1
ATOM 742 O O . ASN A 1 94 ? 8.858 8.843 -19.152 1.00 86.69 94 ASN A O 1
ATOM 746 N N . TYR A 1 95 ? 9.964 8.765 -17.207 1.00 77.56 95 TYR A N 1
ATOM 747 C CA . TYR A 1 95 ? 11.214 9.298 -17.757 1.00 77.56 95 TYR A CA 1
ATOM 748 C C . TYR A 1 95 ? 11.979 8.256 -18.585 1.00 77.56 95 TYR A C 1
ATOM 750 O O . TYR A 1 95 ? 12.642 8.608 -19.555 1.00 77.56 95 TYR A O 1
ATOM 758 N N . ASN A 1 96 ? 11.866 6.976 -18.224 1.00 61.81 96 ASN A N 1
ATOM 759 C CA . ASN A 1 96 ? 12.547 5.871 -18.899 1.00 61.81 96 ASN A CA 1
ATOM 760 C C . ASN A 1 96 ? 11.816 5.374 -20.164 1.00 61.81 96 ASN A C 1
ATOM 762 O O . ASN A 1 96 ? 12.329 4.489 -20.845 1.00 61.81 96 ASN A O 1
ATOM 766 N N . GLU A 1 97 ? 10.641 5.925 -20.481 1.00 57.88 97 GLU A N 1
ATOM 767 C CA . GLU A 1 97 ? 9.898 5.672 -21.727 1.00 57.88 97 GLU A CA 1
ATOM 768 C C . GLU A 1 97 ? 10.292 6.627 -22.882 1.00 57.88 97 GLU A C 1
ATOM 770 O O . GLU A 1 97 ? 9.640 6.612 -23.930 1.00 57.88 97 GLU A O 1
ATOM 775 N N . ILE A 1 98 ? 11.346 7.446 -22.713 1.00 44.69 98 ILE A N 1
ATOM 776 C CA . ILE A 1 98 ? 11.894 8.371 -23.732 1.00 44.69 98 ILE A CA 1
ATOM 777 C C . ILE A 1 98 ? 13.210 7.846 -24.313 1.00 44.69 98 ILE A C 1
ATOM 779 O O . ILE A 1 98 ? 14.109 7.486 -23.519 1.00 44.69 98 ILE A O 1
#

pLDDT: mean 89.03, std 11.94, range [44.69, 98.19]

Mean predicted aligned error: 5.06 Å

Secondary structure (DSSP, 8-stat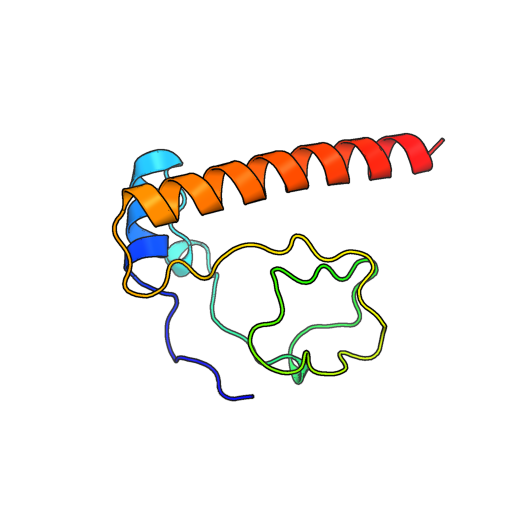e):
-PPPSS--HHHHHHHHHHH---TTTTT-----GGGS---S--EE---SSPPPP-SS--SEE------TTS-HHHHHHHHHHHHHHHHHHHHHHHHTT-